Protein AF-A0A3C2BRN3-F1 (afdb_monomer)

Mean predicted aligned error: 5.41 Å

Sequence (97 aa):
MMLSGIVALGLGIAAGTVPVPYVVESPGPTFNTLGQNQGSPVISVSGHESFPAKGNLDLTTVYVDGGPNGPVSILGAFAAWLDGSKSVQPQELIYPT

Foldseek 3Di:
DVVVVVVVVVVVVVLQQDFDQKKKKAWDDKDFQLDDDPPHRNDDDPPDDDDRDDDGDIDTDMDMDHDPNYTAGNNRLVVSVPDPRMDMGGNCVVVPD

Radius of gyration: 21.37 Å; Cα contacts (8 Å, |Δi|>4): 134; chains: 1; bounding box: 60×28×48 Å

Solvent-accessible surface area (backbone atoms only — not comparable to full-atom values): 5896 Å² total; per-residue (Å²): 111,69,69,60,49,54,52,52,50,53,52,51,54,55,57,34,62,40,70,45,78,35,25,40,37,36,82,39,70,71,43,45,44,82,42,64,54,96,90,38,64,62,57,85,82,76,101,58,93,81,78,95,80,83,86,78,49,71,46,79,44,68,44,69,46,13,69,97,72,38,80,28,25,48,51,55,51,55,54,39,63,72,34,88,76,36,47,70,43,60,27,60,81,80,57,71,127

pLDDT: mean 93.01, std 4.09, range [69.12, 97.62]

Secondary structure (DSSP, 8-state):
-HHHHHHHHHHHHHHHTSEESEEEEEEEEEEETTSEETTEES----SS------S--EEEEEEEESGGG-PEEHHHHHHHHT-TT-EEEEHHHHS--

Structure (mmCIF, N/CA/C/O backbone):
data_A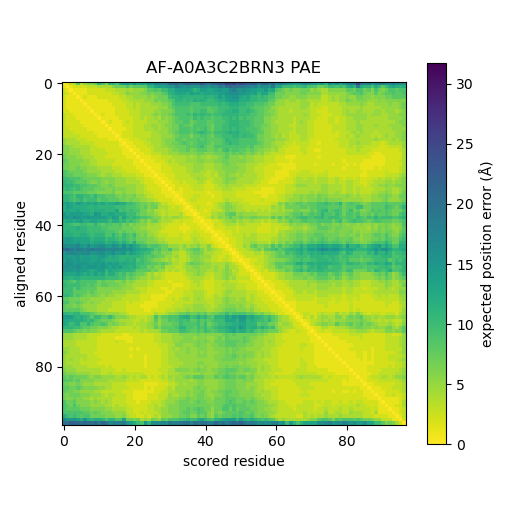F-A0A3C2BRN3-F1
#
_entry.id   AF-A0A3C2BRN3-F1
#
loop_
_atom_site.group_PDB
_atom_site.id
_atom_site.type_symbol
_atom_site.label_atom_id
_atom_site.label_alt_id
_atom_site.label_comp_id
_atom_site.label_asym_id
_atom_site.label_entity_id
_atom_site.label_seq_id
_atom_site.pdbx_PDB_ins_code
_atom_site.Cartn_x
_atom_site.Cartn_y
_atom_site.Cartn_z
_atom_site.occupancy
_atom_site.B_iso_or_equiv
_atom_site.auth_seq_id
_atom_site.auth_comp_id
_atom_site.auth_asym_id
_atom_site.auth_atom_id
_atom_site.pdbx_PDB_model_num
ATOM 1 N N . MET A 1 1 ? 33.988 -9.490 -23.914 1.00 81.75 1 MET A N 1
ATOM 2 C CA . MET A 1 1 ? 32.942 -10.305 -23.259 1.00 81.75 1 MET A CA 1
ATOM 3 C C . MET A 1 1 ? 32.636 -9.822 -21.841 1.00 81.75 1 MET A C 1
ATOM 5 O O . MET A 1 1 ? 31.479 -9.559 -21.555 1.00 81.75 1 MET A O 1
ATOM 9 N N . MET A 1 2 ? 33.633 -9.630 -20.966 1.00 92.81 2 MET A N 1
ATOM 10 C CA . MET A 1 2 ? 33.392 -9.163 -19.586 1.00 92.81 2 MET A CA 1
ATOM 11 C C . MET A 1 2 ? 32.916 -7.699 -19.502 1.00 92.81 2 MET A C 1
ATOM 13 O O . MET A 1 2 ? 31.919 -7.424 -18.845 1.00 92.81 2 MET A O 1
ATOM 17 N N . LEU A 1 3 ? 33.548 -6.778 -20.245 1.00 94.69 3 LEU A N 1
ATOM 18 C CA . LEU A 1 3 ? 33.126 -5.368 -20.301 1.00 94.69 3 LEU A CA 1
ATOM 19 C C . LEU A 1 3 ? 31.692 -5.213 -20.829 1.00 94.69 3 LEU A C 1
ATOM 21 O O . LEU A 1 3 ? 30.875 -4.531 -20.225 1.00 94.69 3 LEU A O 1
ATOM 25 N N . SER A 1 4 ? 31.370 -5.905 -21.924 1.00 94.81 4 SER A N 1
ATOM 26 C CA . SER A 1 4 ? 30.020 -5.921 -22.491 1.00 94.81 4 SER A CA 1
ATOM 27 C C . SER A 1 4 ? 28.984 -6.499 -21.520 1.00 94.81 4 SER A C 1
ATOM 29 O O . SER A 1 4 ? 27.865 -6.002 -21.478 1.00 94.81 4 SER A O 1
ATOM 31 N N . GLY A 1 5 ? 29.349 -7.500 -20.710 1.00 96.69 5 GLY A N 1
ATOM 32 C CA . GLY A 1 5 ? 28.463 -8.072 -19.691 1.00 96.69 5 GLY A CA 1
ATOM 33 C C . GLY A 1 5 ? 28.149 -7.100 -18.551 1.00 96.69 5 GLY A C 1
ATOM 34 O O . GLY A 1 5 ? 26.991 -6.962 -18.170 1.00 96.69 5 GLY A O 1
ATOM 35 N N . ILE A 1 6 ? 29.154 -6.374 -18.054 1.00 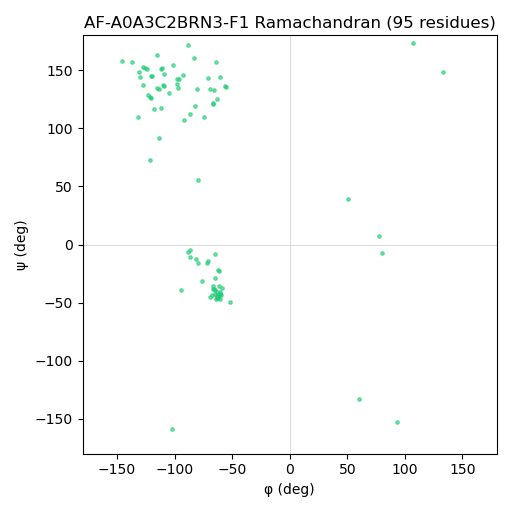97.12 6 ILE A N 1
ATOM 36 C CA . ILE A 1 6 ? 28.969 -5.355 -17.005 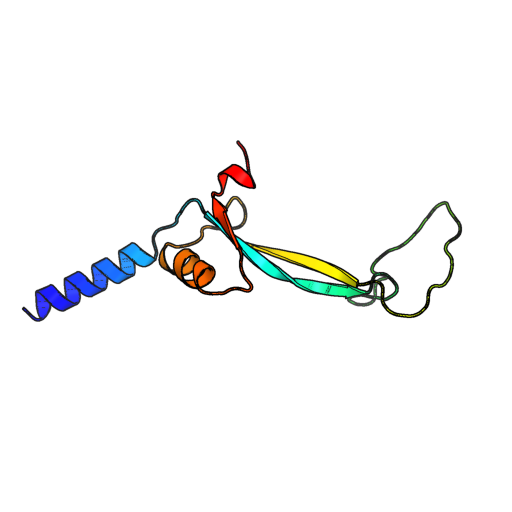1.00 97.12 6 ILE A CA 1
ATOM 37 C C . ILE A 1 6 ? 28.078 -4.217 -17.510 1.00 97.12 6 ILE A C 1
ATOM 39 O O . ILE A 1 6 ? 27.154 -3.799 -16.815 1.00 97.12 6 ILE A O 1
ATOM 43 N N . VAL A 1 7 ? 28.323 -3.746 -18.736 1.00 96.94 7 VAL A N 1
ATOM 44 C CA . VAL A 1 7 ? 27.511 -2.690 -19.355 1.00 96.94 7 VAL A CA 1
ATOM 45 C C . VAL A 1 7 ? 26.063 -3.150 -19.532 1.00 96.94 7 VAL A C 1
ATOM 47 O O . VAL A 1 7 ? 25.147 -2.422 -19.162 1.00 96.94 7 VAL A O 1
ATOM 50 N N . ALA A 1 8 ? 25.844 -4.368 -20.037 1.00 97.06 8 ALA A N 1
ATOM 51 C CA . ALA A 1 8 ? 24.501 -4.919 -20.201 1.00 97.06 8 ALA A CA 1
ATOM 52 C C . ALA A 1 8 ? 23.754 -5.040 -18.862 1.00 97.06 8 ALA A C 1
ATOM 54 O O . ALA A 1 8 ? 22.588 -4.660 -18.774 1.00 97.06 8 ALA A O 1
ATOM 55 N N . LEU A 1 9 ? 24.431 -5.508 -17.809 1.00 96.38 9 LEU A N 1
ATOM 56 C CA . LEU A 1 9 ? 23.849 -5.596 -16.470 1.00 96.38 9 LEU A CA 1
ATOM 57 C C . LEU A 1 9 ? 23.473 -4.212 -15.923 1.00 96.38 9 LEU A C 1
ATOM 59 O O . LEU A 1 9 ? 22.371 -4.038 -15.405 1.00 96.38 9 LEU A O 1
ATOM 63 N N . GLY A 1 10 ? 24.356 -3.221 -16.081 1.00 96.69 10 GLY A N 1
ATOM 64 C CA . GLY A 1 10 ? 24.088 -1.845 -15.662 1.00 96.69 10 GLY A CA 1
ATOM 65 C C . GLY A 1 10 ? 22.864 -1.248 -16.361 1.00 96.69 10 GLY A C 1
ATOM 66 O O . GLY A 1 10 ? 22.004 -0.664 -15.704 1.00 96.69 10 GLY A O 1
ATOM 67 N N . LEU A 1 11 ? 22.739 -1.462 -17.674 1.00 96.25 11 LEU A N 1
ATOM 68 C CA . LEU A 1 11 ? 21.566 -1.032 -18.441 1.00 96.25 11 LEU A CA 1
ATOM 69 C C . LEU A 1 11 ? 20.288 -1.755 -18.003 1.00 96.25 11 LEU A C 1
ATOM 71 O O . LEU A 1 11 ? 19.240 -1.122 -17.908 1.00 96.25 11 LEU A O 1
ATOM 75 N N . GLY A 1 12 ? 20.367 -3.052 -17.694 1.00 95.50 12 GLY A N 1
ATOM 76 C CA . GLY A 1 12 ? 19.228 -3.820 -17.187 1.00 95.50 12 GLY A CA 1
ATOM 77 C C . GLY A 1 12 ? 18.709 -3.292 -15.847 1.00 95.50 12 GLY A C 1
ATOM 78 O O . GLY A 1 12 ? 17.504 -3.108 -15.680 1.00 95.50 12 GLY A O 1
ATOM 79 N N . ILE A 1 13 ? 19.614 -2.978 -14.915 1.00 95.00 13 ILE A N 1
ATOM 80 C CA . ILE A 1 13 ? 19.250 -2.381 -13.620 1.00 95.00 13 ILE A CA 1
ATOM 81 C C . ILE A 1 13 ? 18.614 -1.003 -13.828 1.00 95.00 13 ILE A C 1
ATOM 83 O O . ILE A 1 13 ? 17.557 -0.726 -13.263 1.00 95.00 13 ILE A O 1
ATOM 87 N N . ALA A 1 14 ? 19.215 -0.162 -14.674 1.00 94.81 14 ALA A N 1
ATOM 88 C CA . ALA A 1 14 ? 18.681 1.164 -14.973 1.00 94.81 14 ALA A CA 1
ATOM 89 C C . ALA A 1 14 ? 17.279 1.087 -15.603 1.00 94.81 14 ALA A C 1
ATOM 91 O O . ALA A 1 14 ? 16.377 1.812 -15.184 1.00 94.81 14 ALA A O 1
ATOM 92 N N . ALA A 1 15 ? 17.056 0.157 -16.535 1.00 94.56 15 ALA A N 1
ATOM 93 C CA . ALA A 1 15 ? 15.737 -0.079 -17.118 1.00 94.56 15 ALA A CA 1
ATOM 94 C C . ALA A 1 15 ? 14.713 -0.495 -16.050 1.00 94.56 15 ALA A C 1
ATOM 96 O O . ALA A 1 15 ? 13.598 0.016 -16.033 1.00 94.56 15 ALA A O 1
ATOM 97 N N . GLY A 1 16 ? 15.105 -1.348 -15.102 1.00 94.31 16 GLY A N 1
ATOM 98 C CA . GLY A 1 16 ? 14.244 -1.780 -14.000 1.00 94.31 16 GLY A CA 1
ATOM 99 C C . GLY A 1 16 ? 13.761 -0.657 -13.071 1.00 94.31 16 GLY A C 1
ATOM 100 O O . GLY A 1 16 ? 12.726 -0.807 -12.420 1.00 94.31 16 GLY A O 1
ATOM 101 N N . THR A 1 17 ? 14.479 0.469 -13.023 1.00 94.56 17 THR A N 1
ATOM 102 C CA . THR A 1 17 ? 14.103 1.656 -12.231 1.00 94.56 17 THR A CA 1
ATOM 103 C C . THR A 1 17 ? 13.159 2.624 -12.944 1.00 94.56 17 THR A C 1
ATOM 105 O O . THR A 1 17 ? 12.707 3.588 -12.330 1.00 94.56 17 THR A O 1
ATOM 108 N N . VAL A 1 18 ? 12.831 2.376 -14.215 1.00 95.25 18 VAL A N 1
ATOM 109 C CA . VAL A 1 18 ? 11.934 3.244 -14.987 1.00 95.25 18 VAL A CA 1
ATOM 110 C C . VAL A 1 18 ? 10.514 3.205 -14.394 1.00 95.25 18 VAL A C 1
ATOM 112 O O . VAL A 1 18 ? 10.009 2.112 -14.119 1.00 95.25 18 VAL A O 1
ATOM 115 N N . PRO A 1 19 ? 9.863 4.366 -14.188 1.00 94.44 19 PRO A N 1
ATOM 116 C CA . PRO A 1 19 ? 8.469 4.444 -13.758 1.00 94.44 19 PRO A CA 1
ATOM 117 C C . PRO A 1 19 ? 7.490 3.793 -14.739 1.00 94.44 19 PRO A C 1
ATOM 119 O O . PRO A 1 19 ? 7.645 3.928 -15.953 1.00 94.44 19 PRO A O 1
ATOM 122 N N . VAL A 1 20 ? 6.443 3.158 -14.216 1.00 95.19 20 VAL A N 1
ATOM 123 C CA . VAL A 1 20 ? 5.349 2.564 -14.997 1.00 95.19 20 VAL A CA 1
ATOM 124 C C . VAL A 1 20 ? 3.981 3.089 -14.546 1.00 95.19 20 VAL A C 1
ATOM 126 O O . VAL A 1 20 ? 3.831 3.441 -13.376 1.00 95.19 20 VAL A O 1
ATOM 129 N N . PRO A 1 21 ? 2.969 3.129 -15.437 1.00 94.44 21 PRO A N 1
ATOM 130 C CA . PRO A 1 21 ? 1.623 3.621 -15.124 1.00 94.44 21 PRO A CA 1
ATOM 131 C C . PRO A 1 21 ? 0.785 2.565 -14.379 1.00 94.44 21 PRO A C 1
ATOM 133 O O . PRO A 1 21 ? -0.294 2.176 -14.818 1.00 94.44 21 PRO A O 1
ATOM 136 N N . TYR A 1 22 ? 1.303 2.070 -13.257 1.00 94.81 22 TYR A N 1
ATOM 137 C CA . TYR A 1 22 ? 0.624 1.110 -12.391 1.00 94.81 22 TYR A CA 1
ATOM 138 C C . TYR A 1 22 ? 0.535 1.645 -10.968 1.00 94.81 22 TYR A C 1
ATOM 140 O O . TYR A 1 22 ? 1.399 2.390 -10.502 1.00 94.81 22 TYR A O 1
ATOM 148 N N . VAL A 1 23 ? -0.515 1.214 -10.285 1.00 96.06 23 VAL A N 1
ATOM 149 C CA . VAL A 1 23 ? -0.754 1.432 -8.866 1.00 96.06 23 VAL A CA 1
ATOM 150 C C . VAL A 1 23 ? -0.588 0.102 -8.139 1.00 96.06 23 VAL A C 1
ATOM 152 O O . VAL A 1 23 ? -1.051 -0.937 -8.616 1.00 96.06 23 VAL A O 1
ATOM 155 N N . VAL A 1 24 ? 0.094 0.138 -6.999 1.00 97.00 24 VAL A N 1
ATOM 156 C CA . VAL A 1 24 ? 0.261 -0.992 -6.090 1.00 97.00 24 VAL A CA 1
ATOM 157 C C . VAL A 1 24 ? -0.496 -0.691 -4.808 1.00 97.00 24 VAL A C 1
ATOM 159 O O . VAL A 1 24 ? -0.166 0.250 -4.089 1.00 97.00 24 VAL A O 1
ATOM 162 N N . GLU A 1 25 ? -1.491 -1.511 -4.503 1.00 95.56 25 GLU A N 1
ATOM 163 C CA . GLU A 1 25 ? -2.200 -1.459 -3.231 1.00 95.56 25 GLU A CA 1
ATOM 164 C C . GLU A 1 25 ? -1.635 -2.516 -2.284 1.00 95.56 25 GLU A C 1
ATOM 166 O O . GLU A 1 25 ? -1.358 -3.649 -2.692 1.00 95.56 25 GLU A O 1
ATOM 171 N N . SER A 1 26 ? -1.463 -2.164 -1.013 1.00 96.00 26 SER A N 1
ATOM 172 C CA . SER A 1 26 ? -1.000 -3.092 0.022 1.00 96.00 26 SER A CA 1
ATOM 173 C C . SER A 1 26 ? -1.796 -2.944 1.323 1.00 96.00 26 SER A C 1
ATOM 175 O O . SER A 1 26 ? -2.406 -1.894 1.552 1.00 96.00 26 SER A O 1
ATOM 177 N N . PRO A 1 27 ? -1.833 -3.981 2.184 1.00 96.12 27 PRO A N 1
ATOM 178 C CA . PRO A 1 27 ? -2.614 -3.940 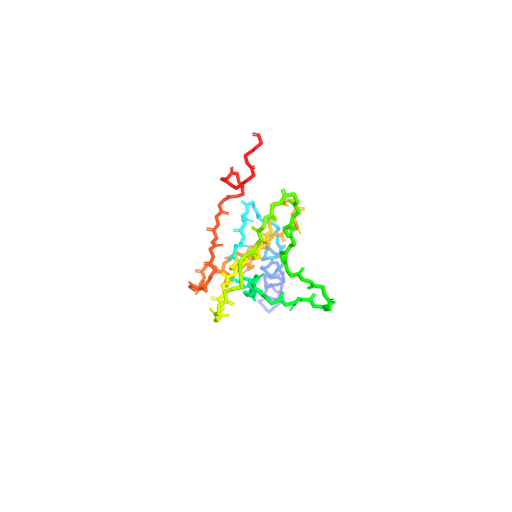3.412 1.00 96.12 27 PRO A CA 1
ATOM 179 C C . PRO A 1 27 ? -2.097 -2.846 4.346 1.00 96.12 27 PRO A C 1
ATOM 181 O O . PRO A 1 27 ? -0.916 -2.813 4.697 1.00 96.12 27 PRO A O 1
ATOM 184 N N . GLY A 1 28 ? -2.992 -1.951 4.751 1.00 94.50 28 GLY A N 1
ATOM 185 C CA . GLY A 1 28 ? -2.722 -0.948 5.768 1.00 94.50 28 GLY A CA 1
ATOM 186 C C . GLY A 1 28 ? -3.032 -1.466 7.175 1.00 94.50 28 GLY A C 1
ATOM 187 O O . GLY A 1 28 ? -3.598 -2.550 7.349 1.00 94.50 28 GLY A O 1
ATOM 188 N N . PRO A 1 29 ? -2.672 -0.700 8.215 1.00 94.12 29 PRO A N 1
ATOM 189 C CA . PRO A 1 29 ? -3.028 -1.033 9.585 1.00 94.12 29 PRO A CA 1
ATOM 190 C C . PRO A 1 29 ? -4.547 -0.997 9.798 1.00 94.12 29 PRO A C 1
ATOM 192 O O . PRO A 1 29 ? -5.295 -0.306 9.101 1.00 94.12 29 PRO A O 1
ATOM 195 N N . THR A 1 30 ? -5.002 -1.713 10.819 1.00 94.44 30 THR A N 1
ATOM 196 C CA . THR A 1 30 ? -6.378 -1.629 11.310 1.00 94.44 30 THR A CA 1
ATOM 197 C C . THR A 1 30 ? -6.466 -0.671 12.491 1.00 94.44 30 THR A C 1
ATOM 199 O O . THR A 1 30 ? -5.583 -0.662 13.351 1.00 94.44 30 THR A O 1
ATOM 202 N N . PHE A 1 31 ? -7.553 0.092 12.582 1.00 94.12 31 PHE A N 1
ATOM 203 C CA . PHE A 1 31 ? -7.821 0.978 13.715 1.00 94.12 31 PHE A CA 1
ATOM 204 C C . PHE A 1 31 ? -9.134 0.606 14.394 1.00 94.12 31 PHE A C 1
ATOM 206 O O . PHE A 1 31 ? -10.175 0.597 13.748 1.00 94.12 31 PHE A O 1
ATOM 213 N N . ASN A 1 32 ? -9.111 0.367 15.706 1.00 94.44 32 ASN A N 1
ATOM 214 C CA . ASN A 1 32 ? -10.343 0.158 16.462 1.00 94.44 32 ASN A CA 1
ATOM 215 C C . ASN A 1 32 ? -11.072 1.495 16.656 1.00 94.44 32 ASN A C 1
ATOM 217 O O . ASN A 1 32 ? -10.633 2.344 17.439 1.00 94.44 32 ASN A O 1
ATOM 221 N N . THR A 1 33 ? -12.208 1.672 15.988 1.00 93.94 33 THR A N 1
ATOM 222 C CA . THR A 1 33 ? -12.965 2.927 15.998 1.00 93.94 33 THR A CA 1
ATOM 223 C C . THR A 1 33 ? -13.680 3.211 17.317 1.00 93.94 33 THR A C 1
ATOM 225 O O . THR A 1 33 ? -14.081 4.348 17.551 1.00 93.94 33 THR A O 1
ATOM 228 N N . LEU A 1 34 ? -13.837 2.202 18.181 1.00 93.38 34 LEU A N 1
ATOM 229 C CA . LEU A 1 34 ? -14.365 2.365 19.544 1.00 93.38 34 LEU A CA 1
ATOM 230 C C . LEU A 1 34 ? -13.293 2.852 20.529 1.00 93.38 34 LEU A C 1
ATOM 232 O O . LEU A 1 34 ? -13.605 3.205 21.665 1.00 93.38 34 LEU A O 1
ATOM 236 N N . GLY A 1 35 ? -12.026 2.811 20.113 1.00 90.88 35 GLY A N 1
ATOM 237 C CA . GLY A 1 35 ? -10.876 3.151 20.930 1.00 90.88 35 GLY A CA 1
ATOM 238 C C . GLY A 1 35 ? -10.301 4.533 20.632 1.00 90.88 35 GLY A C 1
ATOM 239 O O . GLY A 1 35 ? -10.944 5.433 20.087 1.00 90.88 35 GLY A O 1
ATOM 240 N N . GLN A 1 36 ? -9.036 4.684 21.010 1.00 91.06 36 GLN A N 1
ATOM 241 C CA . GLN A 1 36 ? -8.253 5.892 20.790 1.00 91.06 36 GLN A CA 1
ATOM 242 C C . GLN A 1 36 ? -7.033 5.569 19.933 1.00 91.06 36 GLN A C 1
ATOM 244 O O . GLN A 1 36 ? -6.423 4.510 20.084 1.00 91.06 36 GLN A O 1
ATOM 249 N N . ASN A 1 37 ? -6.650 6.512 19.081 1.00 89.81 37 ASN A N 1
ATOM 250 C CA . ASN A 1 37 ? -5.399 6.492 18.340 1.00 89.81 37 ASN A CA 1
ATOM 251 C C . ASN A 1 37 ? -4.609 7.759 18.684 1.00 89.81 37 ASN A C 1
ATOM 253 O O . ASN A 1 37 ? -5.140 8.863 18.593 1.00 89.81 37 ASN A O 1
ATOM 257 N N . GLN A 1 38 ? -3.353 7.607 19.112 1.00 89.19 38 GLN A N 1
ATOM 258 C CA . GLN A 1 38 ? -2.471 8.727 19.487 1.00 89.19 38 GLN A CA 1
ATOM 259 C C . GLN A 1 38 ? -3.101 9.723 20.488 1.00 89.19 38 GLN A C 1
ATOM 261 O O . GLN A 1 38 ? -2.930 10.934 20.382 1.00 89.19 38 GLN A O 1
ATOM 266 N N . GLY A 1 39 ? -3.851 9.208 21.467 1.00 89.44 39 GLY A N 1
ATOM 267 C CA . GLY A 1 39 ? -4.476 10.016 22.522 1.00 89.44 39 GLY A CA 1
ATOM 268 C C . GLY A 1 39 ? -5.746 10.766 22.108 1.00 89.44 39 GLY A C 1
ATOM 269 O O . GLY A 1 39 ? -6.254 11.554 22.900 1.00 89.44 39 GLY A O 1
ATOM 270 N N . SER A 1 40 ? -6.270 10.528 20.901 1.00 91.44 40 SER A N 1
ATOM 271 C CA . SER A 1 40 ? -7.562 11.060 20.447 1.00 91.44 40 SER A CA 1
ATOM 272 C C . SER A 1 40 ? -8.530 9.929 20.083 1.00 91.44 40 SER A C 1
ATOM 274 O O . SER A 1 40 ? -8.087 8.900 19.564 1.00 91.44 40 SER A O 1
ATOM 276 N N . PRO A 1 41 ? -9.847 10.079 20.328 1.00 91.44 41 PRO A N 1
ATOM 277 C CA . PRO A 1 41 ? -10.848 9.134 19.834 1.00 91.44 41 PRO A CA 1
ATOM 278 C C . PRO A 1 41 ? -10.744 8.968 18.317 1.00 91.44 41 PRO A C 1
ATOM 280 O O . PRO A 1 41 ? -10.626 9.960 17.598 1.00 91.44 41 PRO A O 1
ATOM 283 N N . VAL A 1 42 ? -10.806 7.726 17.829 1.00 92.19 42 VAL A N 1
ATOM 284 C CA . VAL A 1 42 ? -10.766 7.456 16.378 1.00 92.19 42 VAL A CA 1
ATOM 285 C C . VAL A 1 42 ? -12.017 8.007 15.687 1.00 92.19 42 VAL A C 1
ATOM 287 O O . VAL A 1 42 ? -11.925 8.554 14.592 1.00 92.19 42 VAL A O 1
ATOM 290 N N . ILE A 1 43 ? -13.178 7.903 16.341 1.00 92.06 43 ILE A N 1
ATOM 291 C CA . ILE A 1 43 ? -14.437 8.517 15.907 1.00 92.06 43 ILE A CA 1
ATOM 292 C C . ILE A 1 43 ? -15.020 9.331 17.065 1.00 92.06 43 ILE A C 1
ATOM 294 O O . ILE A 1 43 ? -15.040 8.880 18.209 1.00 92.06 43 ILE A O 1
ATOM 298 N N . SER A 1 44 ? -15.528 10.526 16.752 1.00 90.38 44 SER A N 1
ATOM 299 C CA . SER A 1 44 ? -16.289 11.375 17.671 1.00 90.38 44 SER A CA 1
ATOM 300 C C . SER A 1 44 ? -17.656 11.680 17.062 1.00 90.38 44 SER A C 1
ATOM 302 O O . SER A 1 44 ? -17.740 12.095 15.907 1.00 90.38 44 SER A O 1
ATOM 304 N N . VAL A 1 45 ? -18.723 11.449 17.827 1.00 90.69 45 VAL A N 1
ATOM 305 C CA . VAL A 1 45 ? -20.111 11.689 17.405 1.00 90.69 45 VAL A CA 1
ATOM 306 C C . VAL A 1 45 ? -20.619 12.951 18.092 1.00 90.69 45 VAL A C 1
ATOM 308 O O . VAL A 1 45 ? -20.496 13.091 19.307 1.00 90.69 45 VAL A O 1
ATOM 311 N N . SER A 1 46 ? -21.203 13.867 17.322 1.00 91.94 46 SER A N 1
ATOM 312 C CA . SER A 1 46 ? -21.802 15.108 17.816 1.00 91.94 46 SER A CA 1
ATOM 313 C C . SER A 1 46 ? -23.244 15.252 17.318 1.00 91.94 46 SER A C 1
ATOM 315 O O . SER A 1 46 ? -23.620 14.694 16.291 1.00 91.94 46 SER A O 1
ATOM 317 N N . GLY A 1 47 ? -24.082 15.973 18.072 1.00 93.75 47 GLY A N 1
ATOM 318 C CA . GLY A 1 47 ? -25.481 16.245 17.705 1.00 93.75 47 GLY A CA 1
ATOM 319 C C . GLY A 1 47 ? -26.481 15.113 17.977 1.00 93.75 47 GLY A C 1
ATOM 320 O O . GLY A 1 47 ? -27.681 15.343 17.863 1.00 93.75 47 GLY A O 1
ATOM 321 N N . HIS A 1 48 ? -26.016 13.928 18.385 1.00 91.56 48 HIS A N 1
ATOM 322 C CA . HIS A 1 48 ? -26.846 12.764 18.710 1.00 91.56 48 HIS A CA 1
ATOM 323 C C . HIS A 1 48 ? -26.245 11.947 19.862 1.00 91.56 48 HIS A C 1
ATOM 325 O O . HIS A 1 48 ? -25.044 12.021 20.122 1.00 91.56 48 HIS A O 1
ATOM 331 N N . GLU A 1 49 ? -27.083 11.164 20.545 1.00 89.75 49 GLU A N 1
ATOM 332 C CA . GLU A 1 49 ? -26.648 10.228 21.586 1.00 89.75 49 GLU A CA 1
ATOM 333 C C . GLU A 1 49 ? -25.860 9.062 20.968 1.00 89.75 49 GLU A C 1
ATOM 335 O O . GLU A 1 49 ? -26.274 8.483 19.961 1.00 89.75 49 GLU A O 1
ATOM 340 N N . SER A 1 50 ? -24.715 8.723 21.566 1.00 89.06 50 SER A N 1
ATOM 341 C CA . SER A 1 50 ? -23.920 7.545 21.214 1.00 89.06 50 SER A CA 1
ATOM 342 C C . SER A 1 50 ? -24.013 6.495 22.320 1.00 89.06 50 SER A C 1
ATOM 344 O O . SER A 1 50 ? -24.124 6.820 23.502 1.00 89.06 50 SER A O 1
ATOM 346 N N . PHE A 1 51 ? -23.964 5.218 21.937 1.00 89.12 51 PHE A N 1
ATOM 347 C CA . PHE A 1 51 ? -24.116 4.100 22.866 1.00 89.12 51 PHE A CA 1
ATOM 348 C C . PHE A 1 51 ? -22.788 3.359 23.053 1.00 89.12 51 PHE A C 1
ATOM 350 O O . PHE A 1 51 ? -22.092 3.100 22.066 1.00 89.12 51 PHE A O 1
ATOM 357 N N . PRO A 1 52 ? -22.425 2.980 24.292 1.00 84.56 52 PRO A N 1
ATOM 358 C CA . PRO A 1 52 ? -21.194 2.249 24.547 1.00 84.56 52 PRO A CA 1
ATOM 359 C C . PRO A 1 52 ? -21.262 0.849 23.928 1.00 84.56 52 PRO A C 1
ATOM 361 O O . PRO A 1 52 ? -22.110 0.030 24.283 1.00 84.56 52 PRO A O 1
ATOM 364 N N . ALA A 1 53 ? -20.326 0.566 23.028 1.00 88.75 53 ALA A N 1
ATOM 365 C CA . ALA A 1 53 ? -20.111 -0.756 22.457 1.00 88.75 53 ALA A CA 1
ATOM 366 C C . ALA A 1 53 ? -18.909 -1.441 23.126 1.00 88.75 53 ALA A C 1
ATOM 368 O O . ALA A 1 53 ? -18.011 -0.787 23.656 1.00 88.75 53 ALA A O 1
ATOM 369 N N . LYS A 1 54 ? -18.900 -2.777 23.121 1.00 90.00 54 LYS A N 1
ATOM 370 C CA . LYS A 1 54 ? -17.803 -3.599 23.653 1.00 90.00 54 LYS A CA 1
ATOM 371 C C . LYS A 1 54 ? -17.105 -4.329 22.508 1.00 90.00 54 LYS A C 1
ATOM 373 O O . LYS A 1 54 ? -17.752 -4.685 21.529 1.00 90.00 54 LYS A O 1
ATOM 378 N N . GLY A 1 55 ? -15.817 -4.617 22.682 1.00 91.94 55 GLY A N 1
ATOM 379 C CA . GLY A 1 55 ? -14.999 -5.319 21.690 1.00 91.94 55 GLY A CA 1
ATOM 380 C C . GLY A 1 55 ? -14.247 -4.364 20.764 1.00 91.94 55 GLY A C 1
ATOM 381 O O . GLY A 1 55 ? -13.928 -3.242 21.156 1.00 91.94 55 GLY A O 1
ATOM 382 N N . ASN A 1 56 ? -13.963 -4.832 19.548 1.00 92.56 56 ASN A N 1
ATOM 383 C CA . ASN A 1 56 ? -13.269 -4.067 18.517 1.00 92.56 56 ASN A CA 1
ATOM 384 C C . ASN A 1 56 ? -14.203 -3.824 17.335 1.00 92.56 56 ASN A C 1
ATOM 386 O O . ASN A 1 56 ? -14.874 -4.748 16.872 1.00 92.56 56 ASN A O 1
ATOM 390 N N . LEU A 1 57 ? -14.216 -2.588 16.845 1.00 94.19 57 LEU A N 1
ATOM 391 C CA . LEU A 1 57 ? -14.772 -2.255 15.542 1.00 94.19 57 LEU A CA 1
ATOM 392 C C . LEU A 1 57 ? -13.607 -1.812 14.664 1.00 94.19 57 LEU A C 1
ATOM 394 O O . LEU A 1 57 ? -13.186 -0.659 14.713 1.00 94.19 57 LEU A O 1
ATOM 398 N N . ASP A 1 58 ? -13.028 -2.764 13.939 1.00 95.31 58 ASP A N 1
ATOM 399 C CA . ASP A 1 58 ? -11.795 -2.533 13.195 1.00 95.31 58 ASP A CA 1
ATOM 400 C C . ASP A 1 58 ? -12.081 -1.867 11.844 1.00 95.31 58 ASP A C 1
ATOM 402 O O . ASP A 1 58 ? -12.758 -2.417 10.977 1.00 95.31 58 ASP A O 1
ATOM 406 N N . LEU A 1 59 ? -11.528 -0.670 11.662 1.00 95.06 59 LEU A N 1
ATOM 407 C CA . LEU A 1 59 ? -11.437 0.025 10.387 1.00 95.06 59 LEU A CA 1
ATOM 408 C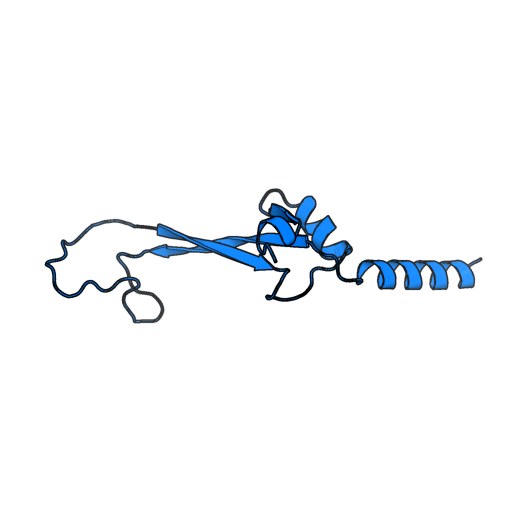 C . LEU A 1 59 ? -10.173 -0.439 9.664 1.00 95.06 59 LEU A C 1
ATOM 410 O O . LEU A 1 59 ? -9.059 -0.137 10.095 1.00 95.06 59 LEU A O 1
ATOM 414 N N . THR A 1 60 ? -10.342 -1.157 8.560 1.00 94.50 60 THR A N 1
ATOM 415 C CA . THR A 1 60 ? -9.246 -1.590 7.688 1.00 94.50 60 THR A CA 1
ATOM 416 C C . THR A 1 60 ? -8.814 -0.459 6.766 1.00 94.50 60 THR A C 1
ATOM 418 O O . THR A 1 60 ? -9.658 0.181 6.138 1.00 94.50 60 THR A O 1
ATOM 421 N N . THR A 1 61 ? -7.508 -0.241 6.641 1.00 94.31 61 THR A N 1
ATOM 422 C CA . THR A 1 61 ? -6.943 0.730 5.697 1.00 94.31 61 THR A CA 1
ATOM 423 C C . THR A 1 61 ? -6.100 0.024 4.640 1.00 94.31 61 THR A C 1
ATOM 425 O O . THR A 1 61 ? -5.724 -1.136 4.807 1.00 94.31 61 THR A O 1
ATOM 428 N N . VAL A 1 62 ? -5.820 0.716 3.538 1.00 94.88 62 VAL A N 1
ATOM 429 C CA . VAL A 1 62 ? -4.929 0.251 2.467 1.00 94.88 62 VAL A CA 1
ATOM 430 C C . VAL A 1 62 ? -3.918 1.347 2.150 1.00 94.88 62 VAL A C 1
ATOM 432 O O . VAL A 1 62 ? -4.248 2.533 2.212 1.00 94.88 62 VAL A O 1
ATOM 435 N N . TYR A 1 63 ? -2.689 0.955 1.827 1.00 94.00 63 TYR A N 1
ATOM 436 C CA . TYR A 1 63 ? -1.687 1.849 1.251 1.00 94.00 63 TYR A CA 1
ATOM 437 C C . TYR A 1 63 ? -1.740 1.764 -0.269 1.00 94.00 63 TYR A C 1
ATOM 439 O O . TYR A 1 63 ? -1.987 0.689 -0.810 1.00 94.00 63 TYR A O 1
ATOM 447 N N . VAL A 1 64 ? -1.486 2.887 -0.939 1.00 94.00 64 VAL A N 1
ATOM 448 C CA . VAL A 1 64 ? -1.550 3.009 -2.398 1.00 94.00 64 VAL A CA 1
ATOM 449 C C . VAL A 1 64 ? -0.286 3.710 -2.892 1.00 94.00 64 VAL A C 1
ATOM 451 O O . VAL A 1 64 ? -0.123 4.912 -2.683 1.00 94.00 64 VAL A O 1
ATOM 454 N N . ASP A 1 65 ? 0.584 2.963 -3.564 1.00 94.31 65 ASP A N 1
ATOM 455 C CA . ASP A 1 65 ? 1.756 3.479 -4.277 1.00 94.31 65 ASP A CA 1
ATOM 456 C C . ASP A 1 65 ? 1.420 3.617 -5.770 1.00 94.31 65 ASP A C 1
ATOM 458 O O . ASP A 1 65 ? 0.735 2.763 -6.323 1.00 94.31 65 ASP A O 1
ATOM 462 N N . GLY A 1 66 ? 1.900 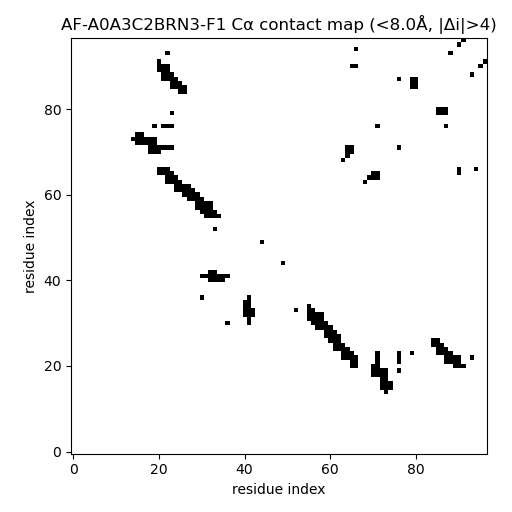4.652 -6.461 1.00 90.62 66 GLY A N 1
ATOM 463 C CA . GLY A 1 66 ? 1.519 4.930 -7.855 1.00 90.62 66 GLY A CA 1
ATOM 464 C C . GLY A 1 66 ? 0.587 6.134 -7.999 1.00 90.62 66 GLY A C 1
ATOM 465 O O . GLY A 1 66 ? 0.120 6.725 -7.020 1.00 90.62 66 GLY A O 1
ATOM 466 N N . GLY A 1 67 ? 0.312 6.528 -9.245 1.00 87.00 67 GLY A N 1
ATOM 467 C CA . GLY A 1 67 ? -0.551 7.675 -9.531 1.00 87.00 67 GLY A CA 1
ATOM 468 C C . GLY A 1 67 ? -0.024 8.989 -8.939 1.00 87.00 67 GLY A C 1
ATOM 469 O O . GLY A 1 67 ? 1.162 9.291 -9.096 1.00 87.00 67 GLY A O 1
ATOM 470 N N . PRO A 1 68 ? -0.871 9.794 -8.270 1.00 85.50 68 PRO A N 1
ATOM 471 C CA . PRO A 1 68 ? -0.446 11.058 -7.671 1.00 85.50 68 PRO A CA 1
ATOM 472 C C . PRO A 1 68 ? 0.459 10.876 -6.440 1.00 85.50 68 PRO A C 1
ATOM 474 O O . PRO A 1 68 ? 1.090 11.842 -6.016 1.00 85.50 68 PRO A O 1
ATOM 477 N N . ASN A 1 69 ? 0.543 9.668 -5.868 1.00 84.50 69 ASN A N 1
ATOM 478 C CA . ASN A 1 69 ? 1.244 9.413 -4.603 1.00 84.50 69 ASN A CA 1
ATOM 479 C C . ASN A 1 69 ? 2.738 9.083 -4.775 1.00 84.50 69 ASN A C 1
ATOM 481 O O . ASN A 1 69 ? 3.468 9.002 -3.791 1.00 84.50 69 ASN A O 1
ATOM 485 N N . GLY A 1 70 ? 3.210 8.925 -6.015 1.00 87.94 70 GLY A N 1
ATOM 486 C CA . GLY A 1 70 ? 4.611 8.647 -6.340 1.00 87.94 70 GLY A CA 1
ATOM 487 C C . GLY A 1 70 ? 4.750 7.503 -7.347 1.00 87.94 70 GLY A C 1
ATOM 488 O O . GLY A 1 70 ? 3.909 6.612 -7.369 1.00 87.94 70 GLY A O 1
ATOM 489 N N . PRO A 1 71 ? 5.777 7.512 -8.214 1.00 90.12 71 PRO A N 1
ATOM 490 C CA . PRO A 1 71 ? 5.913 6.519 -9.275 1.00 90.12 71 PRO A CA 1
ATOM 491 C C . PRO A 1 71 ? 6.291 5.132 -8.742 1.00 90.12 71 PRO A C 1
ATOM 493 O O . PRO A 1 71 ? 7.142 5.001 -7.863 1.00 90.12 71 PRO A O 1
ATOM 496 N N . VAL A 1 72 ? 5.742 4.089 -9.367 1.00 95.62 72 VAL A N 1
ATOM 497 C CA . VAL A 1 72 ? 6.165 2.695 -9.170 1.00 95.62 72 VAL A CA 1
ATOM 498 C C . VAL A 1 72 ? 7.132 2.312 -10.290 1.00 95.62 72 VAL A C 1
ATOM 500 O O . VAL A 1 72 ? 6.883 2.614 -11.454 1.00 95.62 72 VAL A O 1
ATOM 503 N N . SER A 1 73 ? 8.249 1.660 -9.959 1.00 96.44 73 SER A N 1
ATOM 504 C CA . SER A 1 73 ? 9.215 1.175 -10.956 1.00 96.44 73 SER A CA 1
ATOM 505 C C . SER A 1 73 ? 8.807 -0.178 -11.547 1.00 96.44 73 SER A C 1
ATOM 507 O O . SER A 1 73 ? 8.048 -0.920 -10.923 1.00 96.44 73 SER A O 1
ATOM 509 N N . ILE A 1 74 ? 9.354 -0.549 -12.712 1.00 95.62 74 ILE A N 1
ATOM 510 C CA . ILE A 1 74 ? 9.129 -1.877 -13.324 1.00 95.62 74 ILE A CA 1
ATOM 511 C C . ILE A 1 74 ? 9.413 -3.005 -12.324 1.00 95.62 74 ILE A C 1
ATOM 513 O O . ILE A 1 74 ? 8.593 -3.907 -12.147 1.00 95.62 74 ILE A O 1
ATOM 517 N N . LEU A 1 75 ? 10.568 -2.949 -11.651 1.00 95.44 75 LEU A N 1
ATOM 518 C CA . LEU A 1 75 ? 10.941 -3.965 -10.664 1.00 95.44 75 LEU A CA 1
ATOM 519 C C . LEU A 1 75 ? 10.004 -3.955 -9.453 1.00 95.44 75 LEU A C 1
ATOM 521 O O . LEU A 1 75 ? 9.664 -5.023 -8.952 1.00 95.44 75 LEU A O 1
ATOM 525 N N . GLY A 1 76 ? 9.569 -2.774 -9.006 1.00 95.38 76 GLY A N 1
ATOM 526 C CA . GLY A 1 76 ? 8.623 -2.632 -7.900 1.00 95.38 76 GLY A CA 1
ATOM 527 C C . GLY A 1 76 ? 7.256 -3.238 -8.219 1.00 95.38 76 GLY A C 1
ATOM 528 O O . GLY A 1 76 ? 6.743 -4.029 -7.430 1.00 95.38 76 GLY A O 1
ATOM 529 N N . ALA A 1 77 ? 6.705 -2.938 -9.397 1.00 95.69 77 ALA A N 1
ATOM 530 C CA . ALA A 1 77 ? 5.430 -3.488 -9.855 1.00 95.69 77 ALA A CA 1
ATOM 531 C C . ALA A 1 77 ? 5.499 -5.013 -10.024 1.00 95.69 77 ALA A C 1
ATOM 533 O O . ALA A 1 77 ? 4.611 -5.728 -9.564 1.00 95.69 77 ALA A O 1
ATOM 534 N N . PHE A 1 78 ? 6.575 -5.528 -10.626 1.00 95.88 78 PHE A N 1
ATOM 535 C CA . PHE A 1 78 ? 6.764 -6.970 -10.788 1.00 95.88 78 PHE A CA 1
ATOM 536 C C . PHE A 1 78 ? 6.921 -7.690 -9.441 1.00 95.88 78 PHE A C 1
ATOM 538 O O . PHE A 1 78 ? 6.313 -8.736 -9.226 1.00 95.88 78 PHE A O 1
ATOM 545 N N . ALA A 1 79 ? 7.696 -7.122 -8.513 1.00 95.88 79 ALA A N 1
ATOM 546 C CA . ALA A 1 79 ? 7.843 -7.676 -7.171 1.00 95.88 79 ALA A CA 1
ATOM 547 C C . ALA A 1 79 ? 6.511 -7.679 -6.405 1.00 95.88 79 ALA A C 1
ATOM 549 O O . ALA A 1 79 ? 6.200 -8.661 -5.738 1.00 95.88 79 ALA A O 1
ATOM 550 N N . ALA A 1 80 ? 5.711 -6.615 -6.528 1.00 96.44 80 ALA A N 1
ATOM 551 C CA . ALA A 1 80 ? 4.385 -6.546 -5.923 1.00 96.44 80 ALA A CA 1
ATOM 552 C C . ALA A 1 80 ? 3.403 -7.551 -6.538 1.00 96.44 80 ALA A C 1
ATOM 554 O O . ALA A 1 80 ? 2.605 -8.129 -5.817 1.00 96.44 80 ALA A O 1
ATOM 555 N N . TRP A 1 81 ? 3.496 -7.814 -7.842 1.00 95.62 81 TRP A N 1
ATOM 556 C CA . TRP A 1 81 ? 2.658 -8.805 -8.520 1.00 95.62 81 TRP A CA 1
ATOM 557 C C . TRP A 1 81 ? 2.909 -10.245 -8.036 1.00 95.62 81 TRP A C 1
ATOM 559 O O . TRP A 1 81 ? 2.001 -11.073 -8.060 1.00 95.62 81 TRP A O 1
ATOM 569 N N . LEU A 1 82 ? 4.126 -10.548 -7.569 1.00 97.62 82 LEU A N 1
ATOM 570 C CA . LEU A 1 82 ? 4.464 -11.845 -6.967 1.00 97.62 82 LEU A CA 1
ATOM 571 C C . LEU A 1 82 ? 4.003 -11.978 -5.504 1.00 97.62 82 LEU A C 1
ATOM 573 O O . LEU A 1 82 ? 3.978 -13.088 -4.971 1.00 97.62 82 LEU A O 1
ATOM 577 N N . ASP A 1 83 ? 3.664 -10.869 -4.848 1.00 97.25 83 ASP A N 1
ATOM 578 C CA . ASP A 1 83 ? 3.194 -10.839 -3.467 1.00 97.25 83 ASP A CA 1
ATOM 579 C C . ASP A 1 83 ? 1.662 -10.922 -3.436 1.00 97.25 83 ASP A C 1
ATOM 581 O O . ASP A 1 83 ? 0.965 -9.962 -3.745 1.00 97.25 83 ASP A O 1
ATOM 585 N N . GLY A 1 84 ? 1.125 -12.072 -3.019 1.00 95.56 84 GLY A N 1
ATOM 586 C CA . GLY A 1 84 ? -0.323 -12.303 -2.962 1.00 95.56 84 GLY A CA 1
ATOM 587 C C . GLY A 1 84 ? -1.086 -11.426 -1.960 1.00 95.56 84 GLY A C 1
ATOM 588 O O . GLY A 1 84 ? -2.315 -11.469 -1.942 1.00 95.56 84 GLY A O 1
ATOM 589 N N . SER A 1 85 ? -0.392 -10.651 -1.119 1.00 95.56 85 SER A N 1
ATOM 590 C CA . SER A 1 85 ? -1.015 -9.652 -0.244 1.00 95.56 85 SER A CA 1
ATOM 591 C C . SER A 1 85 ? -1.200 -8.289 -0.916 1.00 95.56 85 SER A C 1
ATOM 593 O O . SER A 1 85 ? -1.889 -7.432 -0.360 1.00 95.56 85 SER A O 1
ATOM 595 N N . LYS A 1 86 ? -0.607 -8.080 -2.097 1.00 97.19 86 LYS A N 1
ATOM 596 C CA . LYS A 1 86 ? -0.641 -6.818 -2.836 1.00 97.19 86 LYS A CA 1
ATOM 597 C C . LYS A 1 86 ? -1.481 -6.945 -4.101 1.00 97.19 86 LYS A C 1
ATOM 599 O O . LYS A 1 86 ? -1.590 -8.011 -4.701 1.00 97.19 86 LYS A O 1
ATOM 604 N N . SER A 1 87 ? -2.063 -5.829 -4.521 1.00 95.69 87 SER A N 1
ATOM 605 C CA . SER A 1 87 ? -2.806 -5.716 -5.777 1.00 95.69 87 SER A CA 1
ATOM 606 C C . SER A 1 87 ? -2.057 -4.778 -6.710 1.00 95.69 87 SER A C 1
ATOM 608 O O . SER A 1 87 ? -1.615 -3.715 -6.285 1.00 95.69 87 SER A O 1
ATOM 610 N N . VAL A 1 88 ? -1.900 -5.165 -7.976 1.00 96.12 88 VAL A N 1
ATOM 611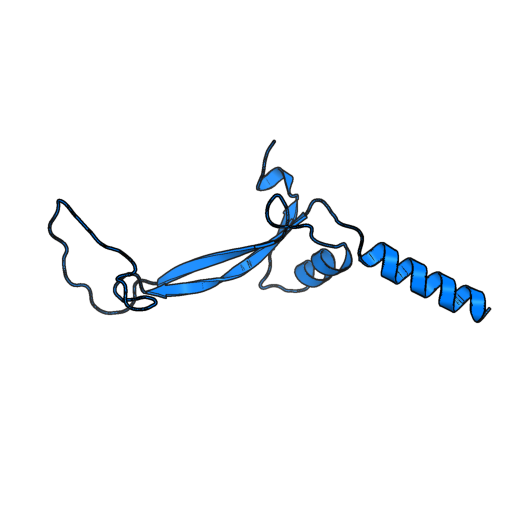 C CA . VAL A 1 88 ? -1.255 -4.340 -9.004 1.00 96.12 88 VAL A CA 1
ATOM 612 C C . VAL A 1 88 ? -2.278 -4.053 -10.092 1.00 96.12 88 VAL A C 1
ATOM 614 O O . VAL A 1 88 ? -2.757 -4.983 -10.740 1.00 96.12 88 VAL A O 1
ATOM 617 N N . GLN A 1 89 ? -2.621 -2.780 -10.283 1.0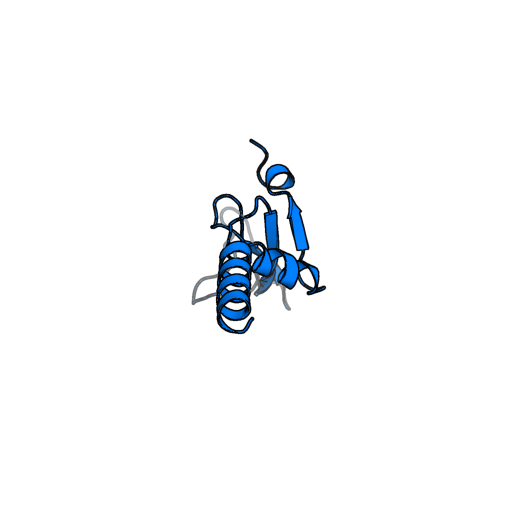0 95.00 89 GLN A N 1
ATOM 618 C CA . GLN A 1 89 ? -3.667 -2.345 -11.213 1.00 95.00 89 GLN A CA 1
ATOM 619 C C . GLN A 1 89 ? -3.166 -1.214 -12.119 1.00 95.00 89 GLN A C 1
ATOM 621 O O . GLN A 1 89 ? -2.334 -0.414 -11.683 1.00 95.00 89 GLN A O 1
ATOM 626 N N . PRO A 1 90 ? -3.658 -1.110 -13.366 1.00 94.62 90 PRO A N 1
ATOM 627 C CA . PRO A 1 90 ? -3.419 0.062 -14.199 1.00 94.62 90 PRO A CA 1
ATOM 628 C C . PRO A 1 90 ? -3.893 1.344 -13.509 1.00 94.62 90 PRO A C 1
ATOM 630 O O . PRO A 1 90 ? -4.977 1.386 -12.916 1.00 94.62 90 PRO A O 1
ATOM 633 N N . GLN A 1 91 ? -3.075 2.393 -13.577 1.00 93.12 91 GLN A N 1
ATOM 634 C CA . GLN A 1 91 ? -3.329 3.648 -12.869 1.00 93.12 91 GLN A CA 1
ATOM 635 C C . GLN A 1 91 ? -4.662 4.291 -13.274 1.00 93.12 91 GLN A C 1
ATOM 637 O O . GLN A 1 91 ? -5.361 4.844 -12.425 1.00 93.12 91 GLN A O 1
ATOM 642 N N . GLU A 1 92 ? -5.026 4.199 -14.547 1.00 91.62 92 GLU A N 1
ATOM 643 C CA . GLU A 1 92 ? -6.246 4.758 -15.126 1.00 91.62 92 GLU A CA 1
ATOM 644 C C . GLU A 1 92 ? -7.540 4.170 -14.543 1.00 91.62 92 GLU A C 1
ATOM 646 O O . GLU A 1 92 ? -8.582 4.818 -14.612 1.00 91.62 92 GLU A O 1
ATOM 651 N N . LEU A 1 93 ? -7.492 2.972 -13.944 1.00 91.12 93 LEU A N 1
ATOM 652 C CA . LEU A 1 93 ? -8.658 2.368 -13.290 1.00 91.12 93 LEU A CA 1
ATOM 653 C C . LEU A 1 93 ? -8.957 3.009 -11.930 1.00 91.12 93 LEU A C 1
ATOM 655 O O . LEU A 1 93 ? -10.114 3.062 -11.521 1.00 91.12 93 LEU A O 1
ATOM 659 N N . ILE A 1 94 ? -7.919 3.478 -11.232 1.00 89.81 94 ILE A N 1
ATOM 660 C CA . ILE A 1 94 ? -8.025 4.077 -9.892 1.00 89.81 94 ILE A CA 1
ATOM 661 C C . ILE A 1 94 ? -8.131 5.600 -9.986 1.00 89.81 94 ILE A C 1
ATOM 663 O O . ILE A 1 94 ? -8.902 6.227 -9.260 1.00 89.81 94 ILE A O 1
ATOM 667 N N . TYR A 1 95 ? -7.378 6.193 -10.911 1.00 89.38 95 TYR A N 1
ATOM 668 C CA . TYR A 1 95 ? -7.335 7.628 -11.169 1.00 89.38 95 TYR A CA 1
ATOM 669 C C . TYR A 1 95 ? -7.724 7.908 -12.628 1.00 89.38 95 TYR A C 1
ATOM 671 O O . TYR A 1 95 ? -6.850 8.234 -13.437 1.00 89.38 95 TYR A O 1
ATOM 679 N N . PRO A 1 96 ? -9.015 7.767 -12.984 1.00 83.50 96 PRO A N 1
ATOM 680 C CA . PRO A 1 96 ? -9.488 8.100 -14.319 1.00 83.50 96 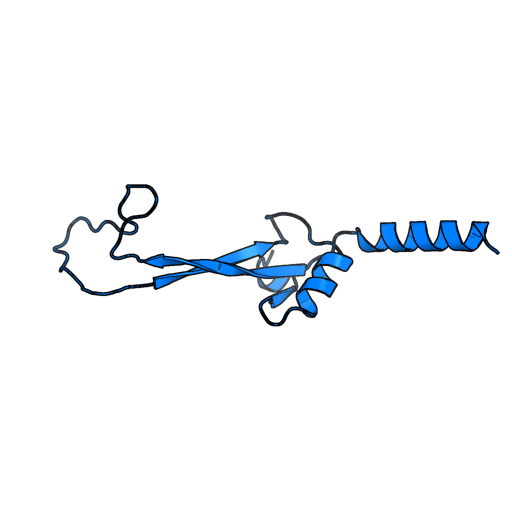PRO A CA 1
ATOM 681 C C . PRO A 1 96 ? -9.369 9.612 -14.536 1.00 83.50 96 PRO A C 1
ATOM 683 O O . PRO A 1 96 ? -9.923 10.405 -13.772 1.00 83.50 96 PRO A O 1
ATOM 686 N N . THR A 1 97 ? -8.616 10.001 -15.561 1.00 69.12 97 THR A N 1
ATOM 687 C CA . THR A 1 97 ? -8.468 11.391 -16.023 1.00 69.12 97 THR A CA 1
ATOM 688 C C . THR A 1 97 ? -9.436 11.716 -17.142 1.00 69.12 97 THR A C 1
ATOM 690 O O . THR A 1 97 ? -9.548 10.861 -18.052 1.00 69.12 97 THR A O 1
#